Protein AF-A0A7J7NQN1-F1 (afdb_monomer_lite)

Sequence (76 aa):
MKLYLGHQKKEIEIFIAKAVRYLENQQILDDSWYGCWGICFIYGTWFVLRGLTTARKNCNHSLTVRKASEFLLSTF

Foldseek 3Di:
DDDPPPVCVVVVVVVLVVVLVVLLVQQDPQLFHFPPPDPTGVVRLVVSLVSCVVVVDDCVHDPSNVSSVVSVVVVD

InterPro domains:
  IPR008930 Terpenoid cyclases/protein prenyltransferase alpha-alpha toroid [SSF48239] (3-75)
  IPR018333 Squalene cyclase [PTHR11764] (2-75)
  IPR032696 Squalene cyclase, C-terminal [PF13243] (10-73)

Organism: NCBI:txid39325

Secondary structure (DSSP, 8-state):
----TTTTHHHHHHHHHHHHHHHHHT--TTS----SSSSSHHHHHHHHHHHHHHTT--TTT-HHHHHHHHHHHH--

pLDDT: mean 92.2, std 8.03, range [50.91, 98.12]

Structure (mmCIF, N/CA/C/O backbone):
data_AF-A0A7J7NQN1-F1
#
_entry.id   AF-A0A7J7NQN1-F1
#
loop_
_atom_site.group_PDB
_atom_site.id
_atom_site.type_symbol
_atom_site.label_atom_id
_atom_site.label_alt_id
_atom_site.label_comp_id
_atom_site.label_asym_id
_atom_site.label_entity_id
_atom_site.label_seq_id
_atom_site.pdbx_PDB_ins_code
_atom_site.Cartn_x
_atom_site.Cartn_y
_atom_site.Cartn_z
_atom_site.occupancy
_atom_site.B_iso_or_equiv
_atom_site.auth_seq_id
_atom_site.auth_comp_id
_atom_site.auth_asym_id
_atom_site.auth_atom_id
_atom_site.pdbx_PDB_model_num
ATOM 1 N N . MET A 1 1 ? -23.905 -16.542 6.200 1.00 50.91 1 MET A N 1
ATOM 2 C CA . MET A 1 1 ? -22.640 -16.001 6.747 1.00 50.91 1 MET A CA 1
ATOM 3 C C . MET A 1 1 ? -22.960 -15.289 8.056 1.00 50.91 1 MET A C 1
ATOM 5 O O . MET A 1 1 ? -23.734 -14.343 8.026 1.00 50.91 1 MET A O 1
ATOM 9 N N . LYS A 1 2 ? -22.484 -15.787 9.207 1.00 68.00 2 LYS A N 1
ATOM 10 C CA . LYS A 1 2 ? -22.710 -15.120 10.504 1.00 68.00 2 LYS A CA 1
ATOM 11 C C . LYS A 1 2 ? -21.763 -13.920 10.609 1.00 68.00 2 LYS A C 1
ATOM 13 O O . LYS A 1 2 ? -20.554 -14.101 10.516 1.00 68.00 2 LYS A O 1
ATOM 18 N N . LEU A 1 3 ? -22.312 -12.716 10.767 1.00 76.62 3 LEU A N 1
ATOM 19 C CA . LEU A 1 3 ? -21.545 -11.492 11.008 1.00 76.62 3 LEU A CA 1
ATOM 20 C C . LEU A 1 3 ? -21.452 -11.262 12.518 1.00 76.62 3 LEU A C 1
ATOM 22 O O . LEU A 1 3 ? -22.474 -11.145 13.189 1.00 76.62 3 LEU A O 1
ATOM 26 N N . TYR A 1 4 ? -20.234 -11.183 13.052 1.00 80.31 4 TYR A N 1
ATOM 27 C CA . TYR A 1 4 ? -19.996 -10.894 14.469 1.00 80.31 4 TYR A CA 1
ATOM 28 C C . TYR A 1 4 ? -19.906 -9.385 14.689 1.00 80.31 4 TYR A C 1
ATOM 30 O O . TYR A 1 4 ? -18.837 -8.816 14.911 1.00 80.31 4 TYR A O 1
ATOM 38 N N . LEU A 1 5 ? -21.059 -8.729 14.570 1.00 73.81 5 LEU A N 1
ATOM 39 C CA . LEU A 1 5 ? -21.201 -7.287 14.735 1.00 73.81 5 LEU A CA 1
ATOM 40 C C . LEU A 1 5 ? -20.822 -6.890 16.171 1.00 73.81 5 LEU A C 1
ATOM 42 O O . LEU A 1 5 ? -21.537 -7.196 17.117 1.00 73.81 5 LEU A O 1
ATOM 46 N N . GLY A 1 6 ? -19.677 -6.224 16.327 1.00 75.56 6 GLY A N 1
ATOM 47 C CA . GLY A 1 6 ? -19.212 -5.680 17.608 1.00 75.56 6 GLY A CA 1
ATOM 48 C C . GLY A 1 6 ? -18.125 -6.488 18.320 1.00 75.56 6 GLY A C 1
ATOM 49 O O . GLY A 1 6 ? -17.557 -5.987 19.287 1.00 75.56 6 GLY A O 1
ATOM 50 N N . HIS A 1 7 ? -17.771 -7.684 17.840 1.00 85.38 7 HIS A N 1
ATOM 51 C CA . HIS A 1 7 ? -16.665 -8.439 18.430 1.00 85.38 7 HIS A CA 1
ATOM 52 C C . HIS A 1 7 ? -15.327 -7.732 18.164 1.00 85.38 7 HIS A C 1
ATOM 54 O O . HIS A 1 7 ? -14.941 -7.574 17.010 1.00 85.38 7 HIS A O 1
ATOM 60 N N . GLN A 1 8 ? -14.644 -7.297 19.230 1.00 86.31 8 GLN A N 1
ATOM 61 C CA . GLN A 1 8 ? -13.318 -6.651 19.186 1.00 86.31 8 GLN A CA 1
ATOM 62 C C . GLN A 1 8 ? -13.217 -5.464 18.211 1.00 86.31 8 GLN A C 1
ATOM 64 O O . GLN A 1 8 ? -12.192 -5.232 17.568 1.00 86.31 8 GLN A O 1
ATOM 69 N N . LYS A 1 9 ? -14.310 -4.705 18.051 1.00 90.62 9 LYS A N 1
ATOM 70 C CA . LYS A 1 9 ? -14.394 -3.644 17.036 1.00 90.62 9 LYS A CA 1
ATOM 71 C C . LYS A 1 9 ? -13.268 -2.612 17.179 1.00 90.62 9 LYS A C 1
ATOM 73 O O . LYS A 1 9 ? -12.673 -2.219 16.181 1.00 90.62 9 LYS A O 1
ATOM 78 N N . LYS A 1 10 ? -12.958 -2.203 18.413 1.00 92.88 10 LYS A N 1
ATOM 79 C CA . LYS A 1 10 ? -11.937 -1.187 18.699 1.00 92.88 10 LYS A CA 1
ATOM 80 C C . LYS A 1 10 ? -10.535 -1.685 18.348 1.00 92.88 10 LYS A C 1
ATOM 82 O O . LYS A 1 10 ? -9.762 -0.961 17.728 1.00 92.88 10 LYS A O 1
ATOM 87 N N . GLU A 1 11 ? -10.207 -2.914 18.727 1.00 94.69 11 GLU A N 1
ATOM 88 C CA . GLU A 1 11 ? -8.918 -3.540 18.434 1.00 94.69 11 GLU A CA 1
ATOM 89 C C . GLU A 1 11 ? -8.722 -3.710 16.924 1.00 94.69 11 GLU A C 1
ATOM 91 O O . GLU A 1 11 ? -7.655 -3.386 16.400 1.00 94.69 11 GLU A O 1
ATOM 96 N N . ILE A 1 12 ? -9.772 -4.141 16.218 1.00 93.94 12 ILE A N 1
ATOM 97 C CA . ILE A 1 12 ? -9.776 -4.284 14.758 1.00 93.94 12 ILE A CA 1
ATOM 98 C C . ILE A 1 12 ? -9.558 -2.929 14.077 1.00 93.94 12 ILE A C 1
ATOM 100 O O . ILE A 1 12 ? -8.717 -2.826 13.187 1.00 93.94 12 ILE A O 1
ATOM 104 N N . GLU A 1 13 ? -10.259 -1.874 14.501 1.00 94.06 13 GLU A N 1
ATOM 105 C CA . GLU A 1 13 ? -10.084 -0.525 13.945 1.00 94.06 13 GLU A CA 1
ATOM 106 C C . GLU A 1 13 ? -8.652 -0.001 14.150 1.00 94.06 13 GLU A C 1
ATOM 108 O O . GLU A 1 13 ? -8.042 0.523 13.213 1.00 94.06 13 GLU A O 1
ATOM 113 N N . ILE A 1 14 ? -8.069 -0.213 15.337 1.00 96.38 14 ILE A N 1
ATOM 114 C CA . ILE A 1 14 ? -6.667 0.133 15.622 1.00 96.38 14 ILE A CA 1
ATOM 115 C C . ILE A 1 14 ? -5.716 -0.656 14.713 1.00 96.38 14 ILE A C 1
ATOM 117 O O . ILE A 1 14 ? -4.745 -0.096 14.197 1.00 96.38 14 ILE A O 1
ATOM 121 N N . PHE A 1 15 ? -5.972 -1.949 14.513 1.00 96.62 15 PHE A N 1
ATOM 122 C CA . PHE A 1 15 ? -5.140 -2.795 13.665 1.00 96.62 15 PHE A CA 1
ATOM 123 C C . PHE A 1 15 ? -5.200 -2.365 12.197 1.00 96.62 15 PHE A C 1
ATOM 125 O O . PHE A 1 15 ? -4.154 -2.225 11.566 1.00 96.62 15 PHE A O 1
ATOM 132 N N . ILE A 1 16 ? -6.394 -2.071 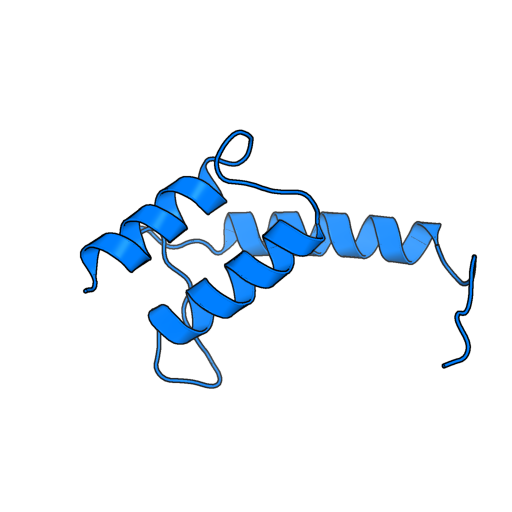11.675 1.00 96.44 16 ILE A N 1
ATOM 133 C CA . ILE A 1 16 ? -6.575 -1.555 10.311 1.00 96.44 16 ILE A CA 1
ATOM 134 C C . ILE A 1 16 ? -5.804 -0.243 10.135 1.00 96.44 16 ILE A C 1
ATOM 136 O O . ILE A 1 16 ? -5.074 -0.098 9.157 1.00 96.44 16 ILE A O 1
ATOM 140 N N . ALA A 1 17 ? -5.887 0.686 11.092 1.00 96.69 17 ALA A N 1
ATOM 141 C CA . ALA A 1 17 ? -5.148 1.947 11.023 1.00 96.69 17 ALA A CA 1
ATOM 142 C C . ALA A 1 17 ? -3.621 1.736 10.989 1.00 96.69 17 ALA A C 1
ATOM 144 O O . ALA A 1 17 ? -2.916 2.380 10.209 1.00 96.69 17 ALA A O 1
ATOM 145 N N . LYS A 1 18 ? -3.102 0.800 11.797 1.00 98.12 18 LYS A N 1
ATOM 146 C CA . LYS A 1 18 ? -1.679 0.422 11.781 1.00 98.12 18 LYS A CA 1
ATOM 147 C C . LYS A 1 18 ? -1.273 -0.230 10.460 1.00 98.12 18 LYS A C 1
ATOM 149 O O . LYS A 1 18 ? -0.222 0.113 9.927 1.00 98.12 18 LYS A O 1
ATOM 154 N N . ALA A 1 19 ? -2.101 -1.127 9.928 1.00 97.69 19 ALA A N 1
ATOM 155 C CA . ALA A 1 19 ? -1.854 -1.801 8.659 1.00 97.69 19 ALA A CA 1
ATOM 156 C C . ALA A 1 19 ? -1.826 -0.807 7.490 1.00 97.69 19 ALA A C 1
ATOM 158 O O . ALA A 1 19 ? -0.896 -0.842 6.693 1.00 97.69 19 ALA A O 1
ATOM 159 N N . VAL A 1 20 ? -2.776 0.133 7.429 1.00 97.38 20 VAL A N 1
ATOM 160 C CA . VAL A 1 20 ? -2.783 1.209 6.422 1.00 97.38 20 VAL A CA 1
ATOM 161 C C . VAL A 1 20 ? -1.486 2.009 6.476 1.00 97.38 20 VAL A C 1
ATOM 163 O O . VAL A 1 20 ? -0.830 2.166 5.453 1.00 97.38 20 VAL A O 1
ATOM 166 N N . ARG A 1 21 ? -1.074 2.451 7.671 1.00 97.62 21 ARG A N 1
ATOM 167 C CA . ARG A 1 21 ? 0.173 3.209 7.840 1.00 97.62 21 ARG A CA 1
ATOM 168 C C . ARG A 1 21 ? 1.404 2.396 7.438 1.00 97.62 21 ARG A C 1
ATOM 170 O O . ARG A 1 21 ? 2.326 2.937 6.842 1.00 97.62 21 ARG A O 1
ATOM 177 N N . TYR A 1 22 ? 1.427 1.106 7.767 1.00 97.44 22 TYR A N 1
ATOM 178 C CA . TYR A 1 22 ? 2.498 0.208 7.344 1.00 97.44 22 TYR A CA 1
ATOM 179 C C . TYR A 1 22 ? 2.570 0.119 5.816 1.00 97.44 22 TYR A C 1
ATOM 181 O O . TYR A 1 22 ? 3.641 0.316 5.257 1.00 97.44 22 TYR A O 1
ATOM 189 N N . LEU A 1 23 ? 1.437 -0.096 5.143 1.00 96.81 23 LEU A N 1
ATOM 190 C CA . LEU A 1 23 ? 1.377 -0.166 3.683 1.00 96.81 23 LEU A CA 1
ATOM 191 C C . LEU A 1 23 ? 1.833 1.143 3.030 1.00 96.81 23 LEU A C 1
ATOM 193 O O . LEU A 1 23 ? 2.672 1.104 2.137 1.00 96.81 23 LEU A O 1
ATOM 197 N N . GLU A 1 24 ? 1.354 2.293 3.512 1.00 96.12 24 GLU A N 1
ATOM 198 C CA . GLU A 1 24 ? 1.784 3.615 3.027 1.00 96.12 24 GLU A CA 1
ATOM 199 C C . GLU A 1 24 ? 3.305 3.814 3.186 1.00 96.12 24 GLU A C 1
ATOM 201 O O . GLU A 1 24 ? 3.953 4.325 2.279 1.00 96.12 24 GLU A O 1
ATOM 206 N N . ASN A 1 25 ? 3.897 3.337 4.287 1.00 96.88 25 ASN A N 1
ATOM 207 C CA . ASN A 1 25 ? 5.340 3.424 4.544 1.00 96.88 25 ASN A CA 1
ATOM 208 C C . ASN A 1 25 ? 6.195 2.413 3.758 1.00 96.88 25 ASN A C 1
ATOM 210 O O . ASN A 1 25 ? 7.419 2.517 3.776 1.00 96.88 25 ASN A O 1
ATOM 214 N N . GLN A 1 26 ? 5.594 1.384 3.160 1.00 96.75 26 GLN A N 1
ATOM 215 C CA . GLN A 1 26 ? 6.305 0.369 2.372 1.00 96.75 26 GLN A CA 1
ATOM 216 C C . GLN A 1 26 ? 6.254 0.640 0.866 1.00 96.75 26 GLN A C 1
ATOM 218 O O . GLN A 1 26 ? 6.818 -0.141 0.102 1.00 96.75 26 GLN A O 1
ATOM 223 N N . GLN A 1 27 ? 5.582 1.714 0.437 1.00 97.38 27 GLN A N 1
ATOM 224 C CA . GLN A 1 27 ? 5.609 2.139 -0.958 1.00 97.38 27 GLN A CA 1
ATOM 225 C C . GLN A 1 27 ? 7.046 2.519 -1.331 1.00 97.38 27 GLN A C 1
ATOM 227 O O . GLN A 1 27 ? 7.684 3.308 -0.631 1.00 97.38 27 GLN A O 1
ATOM 232 N N . ILE A 1 28 ? 7.567 1.921 -2.400 1.00 95.56 28 ILE A N 1
ATOM 233 C CA . ILE A 1 28 ? 8.944 2.155 -2.845 1.00 95.56 28 ILE A CA 1
ATOM 234 C C . ILE A 1 28 ? 9.019 3.330 -3.835 1.00 95.56 28 ILE A C 1
ATOM 236 O O . ILE A 1 28 ? 8.0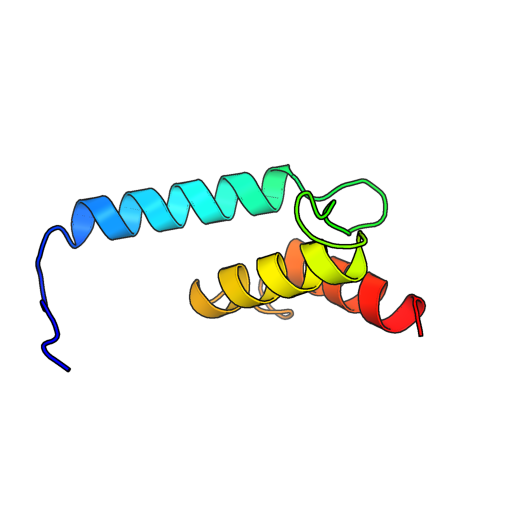10 3.953 -4.156 1.00 95.56 28 ILE A O 1
ATOM 240 N N . LEU A 1 29 ? 10.233 3.682 -4.275 1.00 94.62 29 LEU A N 1
ATOM 241 C CA . LEU A 1 29 ? 10.508 4.914 -5.030 1.00 94.62 29 LEU A CA 1
ATOM 242 C C . LEU A 1 29 ? 9.759 5.006 -6.372 1.00 94.62 29 LEU A C 1
ATOM 244 O O . LEU A 1 29 ? 9.434 6.108 -6.800 1.00 94.62 29 LEU A O 1
ATOM 248 N N . ASP A 1 30 ? 9.485 3.870 -7.016 1.00 94.06 30 ASP A N 1
ATOM 249 C CA . ASP A 1 30 ? 8.705 3.789 -8.261 1.00 94.06 30 ASP A CA 1
ATOM 250 C C . ASP A 1 30 ? 7.185 3.775 -8.017 1.00 94.06 30 ASP A C 1
ATOM 252 O O . ASP A 1 30 ? 6.406 3.461 -8.912 1.00 94.06 30 ASP A O 1
ATOM 256 N N . ASP A 1 31 ? 6.768 4.108 -6.794 1.00 96.62 31 ASP A N 1
ATOM 257 C CA . ASP A 1 31 ? 5.386 4.166 -6.339 1.00 96.62 31 ASP A CA 1
ATOM 258 C C . ASP A 1 31 ? 4.655 2.806 -6.300 1.00 96.62 31 ASP A C 1
ATOM 260 O O . ASP A 1 31 ? 3.435 2.758 -6.098 1.00 96.62 31 ASP A O 1
ATOM 264 N N . SER A 1 32 ? 5.392 1.694 -6.388 1.00 96.44 32 SER A N 1
ATOM 265 C CA . SER A 1 32 ? 4.866 0.326 -6.321 1.00 96.44 32 SER A CA 1
ATOM 266 C C . SER A 1 32 ? 5.091 -0.368 -4.961 1.00 96.44 32 SER A C 1
ATOM 268 O O . SER A 1 32 ? 5.660 0.203 -4.025 1.00 96.44 32 SER A O 1
ATOM 270 N N . TRP A 1 33 ? 4.630 -1.623 -4.839 1.00 97.62 33 TRP A N 1
ATOM 271 C CA . TRP A 1 33 ? 4.967 -2.536 -3.739 1.00 97.62 33 TRP A CA 1
ATOM 272 C C . TRP A 1 33 ? 5.500 -3.867 -4.253 1.00 97.62 33 TRP A C 1
ATOM 274 O O . TRP A 1 33 ? 4.925 -4.477 -5.154 1.00 97.62 33 TRP A O 1
ATOM 284 N N . TYR A 1 34 ? 6.547 -4.371 -3.603 1.00 94.50 34 TYR A N 1
ATOM 285 C CA . TYR A 1 34 ? 7.118 -5.679 -3.902 1.00 94.50 34 TYR A CA 1
ATOM 286 C C . TYR A 1 34 ? 6.175 -6.823 -3.491 1.00 94.50 34 TYR A C 1
ATOM 288 O O . TYR A 1 34 ? 5.686 -6.877 -2.360 1.00 94.50 34 TYR A O 1
ATOM 296 N N . GLY A 1 35 ? 5.935 -7.764 -4.404 1.00 92.62 35 GLY A N 1
ATOM 297 C CA . GLY A 1 35 ? 5.157 -8.972 -4.143 1.00 92.62 35 GLY A CA 1
ATOM 298 C C . GLY A 1 35 ? 6.032 -10.120 -3.642 1.00 92.62 35 GLY A C 1
ATOM 299 O O . GLY A 1 35 ? 6.839 -10.651 -4.393 1.00 92.62 35 GLY A O 1
ATOM 300 N N . CYS A 1 36 ? 5.834 -10.571 -2.400 1.00 88.56 36 CYS A N 1
ATOM 301 C CA . CYS A 1 36 ? 6.586 -11.715 -1.853 1.00 88.56 36 CYS A CA 1
ATOM 302 C C . CYS A 1 36 ? 6.029 -13.090 -2.267 1.00 88.56 36 CYS A C 1
ATOM 304 O O . CYS A 1 36 ? 6.698 -14.102 -2.091 1.00 88.56 36 CYS A O 1
ATOM 306 N N . TRP A 1 37 ? 4.797 -13.136 -2.786 1.00 91.62 37 TRP A N 1
ATOM 307 C CA . TRP A 1 37 ? 4.066 -14.376 -3.100 1.00 91.62 37 TRP A CA 1
ATOM 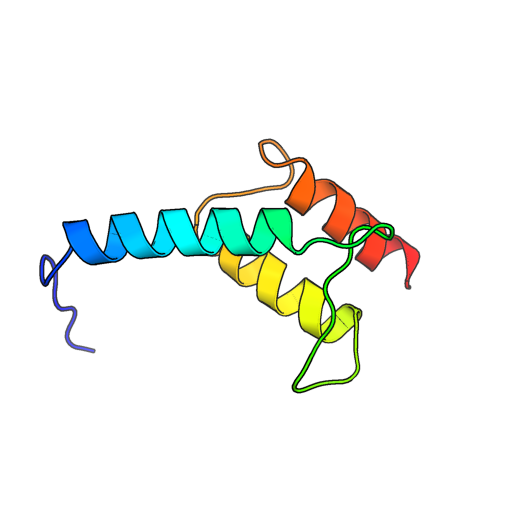308 C C . TRP A 1 37 ? 3.594 -14.447 -4.561 1.00 91.62 37 TRP A C 1
ATOM 310 O O . TRP A 1 37 ? 2.795 -15.306 -4.920 1.00 91.62 37 TRP A O 1
ATOM 320 N N . GLY A 1 38 ? 4.064 -13.527 -5.400 1.00 85.69 38 GLY A N 1
ATOM 321 C CA . GLY A 1 38 ? 3.725 -13.427 -6.816 1.00 85.69 38 GLY A CA 1
ATOM 322 C C . GLY A 1 38 ? 4.685 -12.469 -7.516 1.00 85.69 38 GLY A C 1
ATOM 323 O O . GLY A 1 38 ? 5.321 -11.652 -6.858 1.00 85.69 38 GLY A O 1
ATOM 324 N N . ILE A 1 39 ? 4.807 -12.574 -8.839 1.00 83.56 39 ILE A N 1
ATOM 325 C CA . ILE A 1 39 ? 5.769 -11.792 -9.629 1.00 83.56 39 ILE A CA 1
ATOM 326 C C . ILE A 1 39 ? 5.090 -10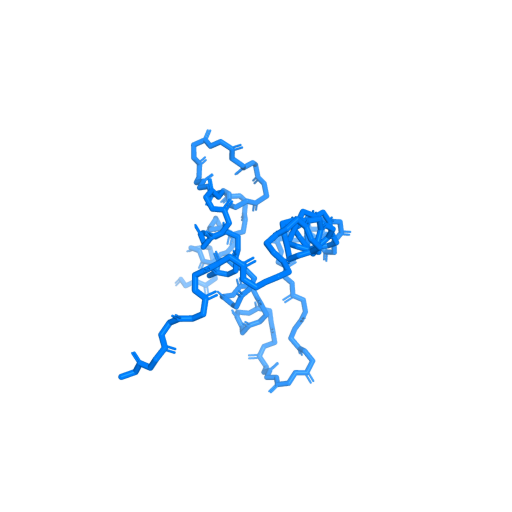.524 -10.164 1.00 83.56 39 ILE A C 1
ATOM 328 O O . ILE A 1 39 ? 4.113 -10.601 -10.897 1.00 83.56 39 ILE A O 1
ATOM 332 N N . CYS A 1 40 ? 5.567 -9.318 -9.885 1.00 87.31 40 CYS A N 1
ATOM 333 C CA . CYS A 1 40 ? 6.248 -8.911 -8.659 1.00 87.31 40 CYS A CA 1
ATOM 334 C C . CYS A 1 40 ? 5.567 -7.629 -8.165 1.00 87.31 40 CYS A C 1
ATOM 336 O O . CYS A 1 40 ? 4.722 -7.674 -7.273 1.00 87.31 40 CYS A O 1
ATOM 338 N N . PHE A 1 41 ? 5.825 -6.512 -8.845 1.00 94.38 41 PHE A N 1
ATOM 339 C CA . PHE A 1 41 ? 5.298 -5.202 -8.467 1.00 94.38 41 PHE A CA 1
ATOM 340 C C . PHE A 1 41 ? 3.829 -5.005 -8.841 1.00 94.38 41 PHE A C 1
ATOM 342 O O . PHE A 1 41 ? 3.061 -4.479 -8.048 1.00 94.38 41 PHE A O 1
ATOM 349 N N . ILE A 1 42 ? 3.387 -5.509 -9.999 1.00 94.88 42 ILE A N 1
ATOM 350 C CA . ILE A 1 42 ? 1.960 -5.483 -10.367 1.00 94.88 42 ILE A CA 1
ATOM 351 C C . ILE A 1 42 ? 1.139 -6.268 -9.335 1.00 94.88 42 ILE A C 1
ATOM 353 O O . ILE A 1 42 ? 0.116 -5.788 -8.847 1.00 94.88 42 ILE A O 1
ATOM 357 N N . TYR A 1 43 ? 1.623 -7.458 -8.962 1.00 95.06 43 TYR A N 1
ATOM 358 C CA . TYR A 1 43 ? 0.979 -8.307 -7.966 1.00 95.06 43 TYR A CA 1
ATOM 359 C C . TYR A 1 43 ? 0.895 -7.608 -6.604 1.00 95.06 43 TYR A C 1
ATOM 361 O O . TYR A 1 43 ? -0.199 -7.468 -6.056 1.00 95.06 43 TYR A O 1
ATOM 369 N N . GLY A 1 44 ? 2.027 -7.134 -6.072 1.00 96.12 44 GLY A N 1
ATOM 370 C CA . GLY A 1 44 ? 2.070 -6.444 -4.783 1.00 96.12 44 GLY A CA 1
ATOM 371 C C . GLY A 1 44 ? 1.179 -5.202 -4.764 1.00 96.12 44 GLY A C 1
ATOM 372 O O . GLY A 1 44 ? 0.284 -5.091 -3.922 1.00 96.12 44 GLY A O 1
ATOM 373 N N . THR A 1 45 ? 1.350 -4.314 -5.745 1.00 96.56 45 THR A N 1
ATOM 374 C CA . THR A 1 45 ? 0.595 -3.060 -5.854 1.00 96.56 45 THR A CA 1
ATOM 375 C C . THR A 1 45 ? -0.911 -3.287 -5.952 1.00 96.56 45 THR A C 1
ATOM 377 O O . THR A 1 45 ? -1.676 -2.610 -5.265 1.00 96.56 45 THR A O 1
ATOM 380 N N . TRP A 1 46 ? -1.366 -4.278 -6.724 1.00 94.81 46 TRP A N 1
ATOM 381 C CA . TRP A 1 46 ? -2.793 -4.594 -6.831 1.00 94.81 46 TRP A CA 1
ATOM 382 C C . TRP A 1 46 ? -3.420 -4.986 -5.486 1.00 94.81 46 TRP A C 1
ATOM 384 O O . TRP A 1 46 ? -4.505 -4.509 -5.133 1.00 94.81 46 TRP A O 1
ATOM 394 N N . PHE A 1 47 ? -2.747 -5.837 -4.707 1.00 95.75 47 PHE A N 1
ATOM 395 C CA . PHE A 1 47 ? -3.252 -6.250 -3.396 1.00 95.75 47 PHE A CA 1
ATOM 396 C C . PHE A 1 47 ? -3.273 -5.098 -2.395 1.00 95.75 47 PHE A C 1
ATOM 398 O O . PHE A 1 47 ? -4.266 -4.935 -1.678 1.00 95.75 47 PHE A O 1
ATOM 405 N N . VAL A 1 48 ? -2.227 -4.272 -2.379 1.00 96.69 48 VAL A N 1
ATOM 406 C CA . VAL A 1 48 ? -2.170 -3.109 -1.490 1.00 96.69 48 VAL A CA 1
ATOM 407 C C . VAL A 1 48 ? -3.267 -2.100 -1.831 1.00 96.69 48 VAL A C 1
ATOM 409 O O . VAL A 1 48 ? -3.993 -1.672 -0.932 1.00 96.69 48 VAL A O 1
ATOM 412 N N . LEU A 1 49 ? -3.484 -1.796 -3.114 1.00 96.69 49 LEU A N 1
ATOM 413 C CA . LEU A 1 49 ? -4.557 -0.897 -3.552 1.00 96.69 49 LEU A CA 1
ATOM 414 C C . LEU A 1 49 ? -5.951 -1.391 -3.141 1.00 96.69 49 LEU A C 1
ATOM 416 O O . LEU A 1 49 ? -6.776 -0.592 -2.686 1.00 96.69 49 LEU A O 1
ATOM 420 N N . ARG A 1 50 ? -6.222 -2.702 -3.216 1.00 95.69 50 ARG A N 1
ATOM 421 C CA . ARG A 1 50 ? -7.488 -3.271 -2.712 1.00 95.69 50 ARG A CA 1
ATOM 422 C C . ARG A 1 50 ? -7.646 -3.111 -1.200 1.00 95.69 50 ARG A C 1
ATOM 424 O O . ARG A 1 50 ? -8.732 -2.753 -0.735 1.00 95.69 50 ARG A O 1
ATOM 431 N N . GLY A 1 51 ? -6.578 -3.342 -0.436 1.00 96.19 51 GLY A N 1
ATOM 432 C CA . GLY A 1 51 ? -6.573 -3.134 1.014 1.00 96.19 51 GLY A CA 1
ATOM 433 C C . GLY A 1 51 ? -6.849 -1.676 1.390 1.00 96.19 51 GLY A C 1
ATOM 434 O O . GLY A 1 51 ? -7.751 -1.396 2.180 1.00 96.19 51 GLY A O 1
ATOM 435 N N . LEU A 1 52 ? -6.139 -0.739 0.756 1.00 96.44 52 LEU A N 1
ATOM 436 C CA . LEU A 1 52 ? -6.305 0.701 0.9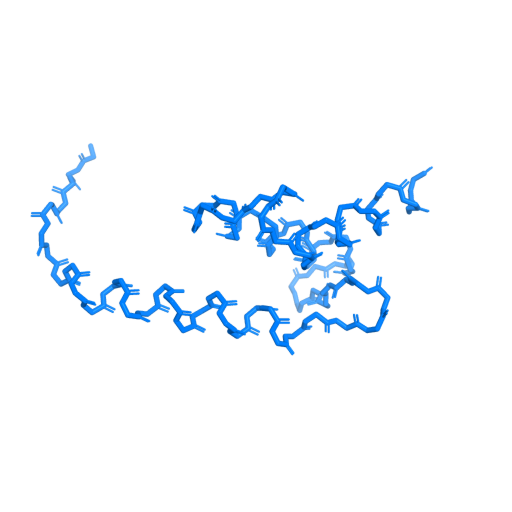73 1.00 96.44 52 LEU A CA 1
ATOM 437 C C . LEU A 1 52 ? -7.718 1.180 0.596 1.00 96.44 52 LEU A C 1
ATOM 439 O O . LEU A 1 52 ? -8.336 1.921 1.361 1.00 96.44 52 LEU A O 1
ATOM 443 N N . THR A 1 53 ? -8.275 0.691 -0.516 1.00 95.38 53 THR A N 1
ATOM 444 C CA . THR A 1 53 ? -9.649 1.018 -0.943 1.00 95.38 53 THR A CA 1
ATOM 445 C C . THR A 1 53 ? -10.686 0.548 0.077 1.00 95.38 53 THR A C 1
ATOM 447 O O . THR A 1 53 ? -11.605 1.290 0.426 1.00 95.38 53 THR A O 1
ATOM 450 N N . THR A 1 54 ? -10.505 -0.653 0.633 1.00 94.38 54 THR A N 1
ATOM 451 C CA . THR A 1 54 ? -11.379 -1.194 1.690 1.00 94.38 54 THR A CA 1
ATOM 452 C C . THR A 1 54 ? -11.295 -0.357 2.972 1.00 94.38 54 THR A C 1
ATOM 454 O O . THR A 1 54 ? -12.297 -0.158 3.658 1.00 94.38 54 THR A O 1
ATOM 457 N N . ALA A 1 55 ? -10.125 0.224 3.253 1.00 94.88 55 ALA A N 1
ATOM 458 C CA . ALA A 1 55 ? -9.911 1.190 4.330 1.00 94.88 55 ALA A CA 1
ATOM 459 C C . ALA A 1 55 ? -10.342 2.632 3.974 1.00 94.88 55 ALA A C 1
ATOM 461 O O . ALA A 1 55 ? -9.975 3.576 4.674 1.00 94.88 55 ALA A O 1
ATOM 462 N N . ARG A 1 56 ? -11.137 2.814 2.907 1.00 94.12 56 ARG A N 1
ATOM 463 C CA . ARG A 1 56 ? -11.676 4.104 2.433 1.00 94.12 56 ARG A CA 1
ATOM 464 C C . ARG A 1 56 ? -10.618 5.109 1.958 1.00 94.12 56 ARG A C 1
ATOM 466 O O . ARG A 1 56 ? -10.884 6.309 1.924 1.00 94.12 56 ARG A O 1
ATOM 473 N N . LYS A 1 57 ? -9.433 4.645 1.554 1.00 93.56 57 LYS A N 1
ATOM 474 C CA . LYS A 1 57 ? -8.446 5.460 0.829 1.00 93.56 57 LYS A CA 1
ATOM 475 C C . LYS A 1 57 ? -8.747 5.383 -0.668 1.00 93.56 57 LYS A C 1
ATOM 477 O O . LYS A 1 57 ? -9.012 4.310 -1.192 1.00 93.56 57 LYS A O 1
ATOM 482 N N . ASN A 1 58 ? -8.712 6.513 -1.364 1.00 92.38 58 ASN A N 1
ATOM 483 C CA . ASN A 1 58 ? -8.970 6.589 -2.804 1.00 92.38 58 ASN A CA 1
ATOM 484 C C . ASN A 1 58 ? -8.040 7.617 -3.466 1.00 92.38 58 ASN A C 1
ATOM 486 O O . ASN A 1 58 ? -7.320 8.335 -2.770 1.00 92.38 58 ASN A O 1
ATOM 490 N N . CYS A 1 59 ? -8.079 7.712 -4.797 1.00 91.06 59 CYS A N 1
ATOM 491 C CA . CYS A 1 59 ? -7.215 8.617 -5.564 1.00 91.06 59 CYS A CA 1
ATOM 492 C C . CYS A 1 59 ? -7.408 10.106 -5.221 1.00 91.06 59 CYS A C 1
ATOM 494 O O . CYS A 1 59 ? -6.484 10.893 -5.411 1.00 91.06 59 CYS A O 1
ATOM 496 N N . ASN A 1 60 ? -8.571 10.497 -4.685 1.00 91.06 60 ASN A N 1
ATOM 497 C CA . ASN A 1 60 ? -8.865 11.890 -4.334 1.00 91.06 60 ASN A CA 1
ATOM 498 C C . ASN A 1 60 ? -8.220 12.306 -3.004 1.00 91.06 60 ASN A C 1
ATOM 500 O O . ASN A 1 60 ? -7.813 13.454 -2.850 1.00 91.06 60 ASN A O 1
ATOM 504 N N . HIS A 1 61 ? -8.126 11.382 -2.041 1.00 91.44 61 HIS A N 1
ATOM 505 C CA . HIS A 1 61 ? -7.697 11.682 -0.668 1.00 91.44 61 HIS A CA 1
ATOM 506 C C . HIS A 1 61 ? -6.419 10.950 -0.228 1.00 91.44 61 HIS A C 1
ATOM 508 O O . HIS A 1 61 ? -5.983 11.112 0.911 1.00 91.44 61 HIS A O 1
ATOM 514 N N . SER A 1 62 ? -5.803 10.140 -1.092 1.00 95.19 62 SER A N 1
ATOM 515 C CA . SER A 1 62 ? -4.541 9.452 -0.808 1.00 95.19 62 SER A CA 1
ATOM 516 C C . SER A 1 62 ? -3.563 9.611 -1.966 1.00 95.19 62 SER A C 1
ATOM 518 O O . SER A 1 62 ? -3.764 9.082 -3.060 1.00 95.19 62 SER A O 1
ATOM 520 N N . LEU A 1 63 ? -2.467 10.327 -1.698 1.00 95.56 63 LEU A N 1
ATOM 521 C CA . LEU A 1 63 ? -1.365 10.484 -2.643 1.00 95.56 63 LEU A CA 1
ATOM 522 C C . LEU A 1 63 ? -0.725 9.125 -2.980 1.00 95.56 63 LEU A C 1
ATOM 524 O O . LEU A 1 63 ? -0.457 8.868 -4.148 1.00 95.56 63 LEU A O 1
ATOM 528 N N . THR A 1 64 ? -0.580 8.244 -1.986 1.00 96.38 64 THR A N 1
ATOM 529 C CA . THR A 1 64 ? -0.087 6.866 -2.137 1.00 96.38 64 THR A CA 1
ATOM 530 C C . THR A 1 64 ? -0.904 6.076 -3.161 1.00 96.38 64 THR A C 1
ATOM 532 O O . THR A 1 64 ? -0.340 5.499 -4.086 1.00 96.38 64 THR A O 1
ATOM 535 N N . VAL A 1 65 ? -2.239 6.099 -3.042 1.00 96.69 65 VAL A N 1
ATOM 536 C CA . VAL A 1 65 ? -3.147 5.394 -3.967 1.00 96.69 65 VAL A CA 1
ATOM 537 C C . VAL A 1 65 ? -3.062 5.962 -5.383 1.00 96.69 65 VAL A C 1
ATOM 539 O O . VAL A 1 65 ? -3.040 5.198 -6.346 1.00 96.69 65 VAL A O 1
ATOM 542 N N . ARG A 1 66 ? -3.000 7.291 -5.521 1.00 97.00 66 ARG A N 1
ATOM 543 C CA . ARG A 1 66 ? -2.902 7.954 -6.828 1.00 97.00 66 ARG A CA 1
ATOM 544 C C . ARG A 1 66 ? -1.617 7.570 -7.562 1.00 97.00 66 ARG A C 1
ATOM 546 O O . ARG A 1 66 ? -1.702 7.076 -8.678 1.00 97.00 66 ARG A O 1
ATOM 553 N N . LYS A 1 67 ? -0.465 7.707 -6.908 1.00 96.81 67 LYS A N 1
ATOM 554 C CA . LYS A 1 67 ? 0.839 7.376 -7.497 1.00 96.81 67 LYS A CA 1
ATOM 555 C C . LYS A 1 67 ? 0.957 5.900 -7.883 1.00 96.81 67 LYS A C 1
ATOM 557 O O . LYS A 1 67 ? 1.390 5.568 -8.975 1.00 96.81 67 LYS A O 1
ATOM 562 N N . ALA A 1 68 ? 0.470 5.006 -7.025 1.00 96.69 68 ALA A N 1
ATOM 563 C CA . ALA A 1 68 ? 0.425 3.579 -7.333 1.00 96.69 68 ALA A CA 1
ATOM 564 C C . ALA A 1 68 ? -0.503 3.238 -8.510 1.00 96.69 68 ALA A C 1
ATOM 566 O O . ALA A 1 68 ? -0.248 2.294 -9.256 1.00 96.69 68 ALA A O 1
ATOM 567 N N . SER A 1 69 ? -1.590 3.996 -8.681 1.00 95.69 69 SER A N 1
ATOM 568 C CA . SER A 1 69 ? -2.470 3.851 -9.844 1.00 95.69 69 SER A CA 1
ATOM 569 C C . SER A 1 69 ? -1.779 4.340 -11.118 1.00 95.69 69 SER A C 1
ATOM 571 O O . SER A 1 69 ? -1.882 3.679 -12.146 1.00 95.69 69 SER A O 1
ATOM 573 N N . GLU A 1 70 ? -1.039 5.450 -11.044 1.00 95.69 70 GLU A N 1
ATOM 574 C CA . GLU A 1 70 ? -0.209 5.95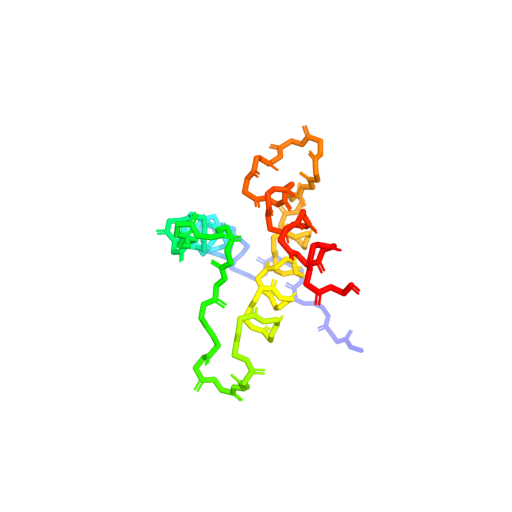7 -12.146 1.00 95.69 70 GLU A CA 1
ATOM 575 C C . GLU A 1 70 ? 0.872 4.943 -12.542 1.00 95.69 70 GLU A C 1
ATOM 577 O O . GLU A 1 70 ? 0.993 4.643 -13.725 1.00 95.69 70 GLU A O 1
ATOM 582 N N . PHE A 1 71 ? 1.560 4.330 -11.571 1.00 95.62 71 PHE A N 1
ATOM 583 C CA . PHE A 1 71 ? 2.507 3.234 -11.806 1.00 95.62 71 PHE A CA 1
ATOM 584 C C . PHE A 1 71 ? 1.874 2.082 -12.602 1.00 95.62 71 PHE A C 1
ATOM 586 O O . PHE A 1 71 ? 2.445 1.603 -13.583 1.00 95.62 71 PHE A O 1
ATOM 593 N N . LEU A 1 72 ? 0.674 1.632 -12.211 1.00 94.56 72 LEU A N 1
ATOM 594 C CA . LEU A 1 72 ? -0.016 0.561 -12.935 1.00 94.56 72 LEU A CA 1
ATOM 595 C C . LEU A 1 72 ? -0.395 0.989 -14.356 1.00 94.56 72 LEU A C 1
ATOM 597 O O . LEU A 1 72 ? -0.232 0.195 -15.275 1.00 94.56 72 LEU A O 1
ATOM 601 N N . LEU A 1 73 ? -0.866 2.225 -14.542 1.00 94.62 73 LEU A N 1
ATOM 602 C CA . LEU A 1 73 ? -1.225 2.757 -15.859 1.00 94.62 73 LEU A CA 1
ATOM 603 C C . LEU A 1 73 ? -0.015 2.947 -16.777 1.00 94.62 73 LEU A C 1
ATOM 605 O O . LEU A 1 73 ? -0.169 2.798 -17.979 1.00 94.62 73 LEU A O 1
ATOM 609 N N . SER A 1 74 ? 1.168 3.258 -16.241 1.00 94.00 74 SER A N 1
ATOM 610 C CA . SER A 1 74 ? 2.395 3.403 -17.035 1.00 94.00 74 SER A CA 1
ATOM 611 C C . SER A 1 74 ? 3.085 2.078 -17.364 1.00 94.00 74 SER A C 1
ATOM 613 O O . SER A 1 74 ? 4.060 2.068 -18.110 1.00 94.00 74 SER A O 1
ATOM 615 N N . THR A 1 75 ? 2.644 0.973 -16.756 1.00 85.56 75 THR A N 1
ATOM 616 C CA . THR A 1 75 ? 3.238 -0.362 -16.943 1.00 85.56 75 THR A CA 1
ATOM 617 C C . THR A 1 75 ? 2.562 -1.150 -18.079 1.00 85.56 75 THR A C 1
ATOM 619 O O . THR A 1 75 ? 3.089 -2.182 -18.500 1.00 85.56 75 THR A O 1
ATOM 622 N N . PHE A 1 76 ? 1.427 -0.663 -18.593 1.00 69.12 76 PHE A N 1
ATOM 623 C CA . PHE A 1 76 ? 0.715 -1.195 -19.762 1.00 69.12 76 PHE A CA 1
ATOM 624 C C . PHE A 1 76 ? 0.742 -0.188 -20.912 1.00 69.12 76 PHE A C 1
ATOM 626 O O . PHE A 1 76 ? 0.776 -0.652 -22.073 1.00 69.12 76 PHE A O 1
#

Radius of gyration: 14.07 Å; chains: 1; bounding box: 33×28×39 Å